Protein AF-A0A2D5Z606-F1 (afdb_monomer)

Sequence (129 aa):
MYKIWFARNYLAHEPNTVLLDNALATMGAGLPSAMAAKIVHPDQDVMAICGDGGFMMNSQGLDFDNPDFVKYAESYGARGHRVASAAELVPLLRQCNATEGVDLVDLQIDYSENDRILTRDLPRVTAGI

pLDDT: mean 89.73, std 8.69, range [48.5, 97.94]

Nearest PDB structures (foldseek):
  5dx6-assembly1_A  TM=8.409E-01  e=1.970E-04  Klebsiella pneumoniae
  6bd3-assembly1_A  TM=8.698E-01  e=4.141E-04  Saccharomyces cerevisiae
  5wkc-assembly1_A  TM=8.703E-01  e=9.310E-04  Saccharomyces cerevisiae S288C
  1ozg-assembly1_B  TM=8.346E-01  e=8.134E-04  Klebsiella pneumoniae
  1t9d-assembly1_B  TM=7.336E-01  e=8.134E-04  Saccharomyces cerevisiae

Structure (mmCIF, N/CA/C/O backbone):
data_AF-A0A2D5Z606-F1
#
_entry.id   AF-A0A2D5Z606-F1
#
loop_
_atom_site.group_PDB
_atom_site.id
_atom_site.type_symbol
_atom_site.label_atom_id
_atom_site.label_alt_id
_atom_site.label_comp_id
_atom_site.label_asym_id
_atom_site.label_entity_id
_atom_site.label_seq_id
_atom_site.pdbx_PDB_ins_code
_atom_site.Cartn_x
_atom_site.Cartn_y
_atom_site.Cartn_z
_atom_site.occupancy
_atom_site.B_iso_or_equiv
_atom_site.auth_seq_id
_atom_site.auth_comp_id
_atom_site.auth_asym_id
_atom_site.auth_atom_id
_atom_site.pdbx_PDB_model_num
ATOM 1 N N . MET A 1 1 ? 8.628 -0.995 -8.799 1.00 73.38 1 MET A N 1
ATOM 2 C CA . MET A 1 1 ? 8.718 0.484 -8.917 1.00 73.38 1 MET A CA 1
ATOM 3 C C . MET A 1 1 ? 7.312 1.092 -8.979 1.00 73.38 1 MET A C 1
ATOM 5 O O . MET A 1 1 ? 6.888 1.527 -10.036 1.00 73.38 1 MET A O 1
ATOM 9 N N . TYR A 1 2 ? 6.559 1.104 -7.873 1.00 87.25 2 TYR A N 1
ATOM 10 C CA . TYR A 1 2 ? 5.146 1.534 -7.879 1.00 87.25 2 TYR A CA 1
ATOM 11 C C . TYR A 1 2 ? 4.965 3.060 -7.720 1.00 87.25 2 TYR A C 1
ATOM 13 O O . TYR A 1 2 ? 4.085 3.649 -8.341 1.00 87.25 2 TYR A O 1
ATOM 21 N N . LYS A 1 3 ? 5.834 3.717 -6.930 1.00 88.94 3 LYS A N 1
ATOM 22 C CA . LYS A 1 3 ? 5.718 5.145 -6.574 1.00 88.94 3 LYS A CA 1
ATOM 23 C C . LYS A 1 3 ? 5.635 6.065 -7.795 1.00 88.94 3 LYS A C 1
ATOM 25 O O . LYS A 1 3 ? 4.833 6.988 -7.801 1.00 88.94 3 LYS A O 1
ATOM 30 N N . ILE A 1 4 ? 6.435 5.797 -8.831 1.00 89.94 4 ILE A N 1
ATOM 31 C CA . ILE A 1 4 ? 6.450 6.592 -10.071 1.00 89.94 4 ILE A CA 1
ATOM 32 C C . ILE A 1 4 ? 5.099 6.508 -10.788 1.00 89.94 4 ILE A C 1
ATOM 34 O O . ILE A 1 4 ? 4.580 7.524 -11.240 1.00 89.94 4 ILE A O 1
ATOM 38 N N . TRP A 1 5 ? 4.512 5.312 -10.869 1.00 89.88 5 TRP A N 1
ATOM 39 C CA . TRP A 1 5 ? 3.203 5.125 -11.490 1.00 89.88 5 TRP A CA 1
ATOM 40 C C . TRP A 1 5 ? 2.114 5.872 -10.730 1.00 89.88 5 TRP A C 1
ATOM 42 O O . TRP A 1 5 ? 1.321 6.572 -11.353 1.00 89.88 5 TRP A O 1
ATOM 52 N N . PHE A 1 6 ? 2.118 5.796 -9.401 1.00 89.31 6 PHE A N 1
ATOM 53 C CA . PHE A 1 6 ? 1.120 6.486 -8.591 1.00 89.31 6 PHE A CA 1
ATOM 54 C C . PHE A 1 6 ? 1.276 8.011 -8.652 1.00 89.31 6 PHE A C 1
ATOM 56 O O . PHE A 1 6 ? 0.320 8.709 -8.968 1.00 89.31 6 PHE A O 1
ATOM 63 N N . ALA A 1 7 ? 2.496 8.526 -8.469 1.00 88.81 7 ALA A N 1
ATOM 64 C CA . A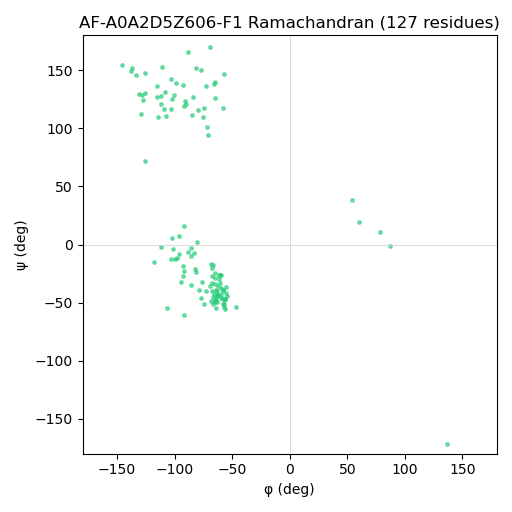LA A 1 7 ? 2.773 9.963 -8.498 1.00 88.81 7 ALA A CA 1
ATOM 65 C C . ALA A 1 7 ? 2.425 10.633 -9.840 1.00 88.81 7 ALA A C 1
ATOM 67 O O . ALA A 1 7 ? 2.166 11.831 -9.873 1.00 88.81 7 ALA A O 1
ATOM 68 N N . ARG A 1 8 ? 2.431 9.880 -10.951 1.00 87.50 8 ARG A N 1
ATOM 69 C CA . ARG A 1 8 ? 2.099 10.404 -12.288 1.00 87.50 8 ARG A CA 1
ATOM 70 C C . ARG A 1 8 ? 0.628 10.252 -12.671 1.00 87.50 8 ARG A C 1
ATOM 72 O O . ARG A 1 8 ? 0.171 11.015 -13.513 1.00 87.50 8 ARG A O 1
ATOM 79 N N . ASN A 1 9 ? -0.081 9.263 -12.122 1.00 90.62 9 ASN A N 1
ATOM 80 C CA . ASN A 1 9 ? -1.420 8.888 -12.598 1.00 90.62 9 ASN A CA 1
ATOM 81 C C . ASN A 1 9 ? -2.531 9.067 -11.557 1.00 90.62 9 ASN A C 1
ATOM 83 O O . ASN A 1 9 ? -3.701 9.053 -11.932 1.00 90.62 9 ASN A O 1
ATOM 87 N N . TYR A 1 10 ? -2.203 9.229 -10.274 1.00 91.00 10 TYR A N 1
ATOM 88 C CA . TYR A 1 10 ? -3.207 9.460 -9.243 1.00 91.00 10 TYR A CA 1
ATOM 89 C C . TYR A 1 10 ? -3.430 10.956 -9.030 1.00 91.00 10 TYR A C 1
ATOM 91 O O . TYR A 1 10 ? -2.514 11.690 -8.661 1.00 91.00 10 TYR A O 1
ATOM 99 N N . LEU A 1 11 ? -4.660 11.404 -9.273 1.00 91.69 11 LEU A N 1
ATOM 100 C CA . LEU A 1 11 ? -5.045 12.803 -9.147 1.00 91.69 11 LEU A CA 1
ATOM 101 C C . LEU A 1 11 ? -5.561 13.078 -7.733 1.00 91.69 11 LEU A C 1
ATOM 103 O O . LEU A 1 11 ? -6.518 12.457 -7.277 1.00 91.69 11 LEU A O 1
ATOM 107 N N . ALA A 1 12 ? -4.935 14.037 -7.053 1.00 91.38 12 ALA A N 1
ATOM 108 C CA . ALA A 1 12 ? -5.471 14.610 -5.826 1.00 91.38 12 ALA A CA 1
ATOM 109 C C . ALA A 1 12 ? -6.464 15.720 -6.187 1.00 91.38 12 ALA A C 1
ATOM 111 O O . ALA A 1 12 ? -6.124 16.635 -6.938 1.00 91.38 12 ALA A O 1
ATOM 112 N N . HIS A 1 13 ? -7.676 15.647 -5.645 1.00 93.69 13 HIS A N 1
ATOM 113 C CA . HIS A 1 13 ? -8.709 16.666 -5.861 1.00 93.69 13 HIS A CA 1
ATOM 114 C C . HIS A 1 13 ? -8.826 17.657 -4.699 1.00 93.69 13 HIS A C 1
ATOM 116 O O . HIS A 1 13 ? -9.432 18.707 -4.864 1.00 93.69 13 HIS A O 1
ATOM 122 N N . GLU A 1 14 ? -8.201 17.350 -3.560 1.00 94.88 14 GLU A N 1
ATOM 123 C CA . GLU A 1 14 ? -8.223 18.169 -2.349 1.00 94.88 14 GLU A CA 1
ATOM 124 C C . GLU A 1 14 ? -6.823 18.226 -1.709 1.00 94.88 14 GLU A C 1
ATOM 126 O O . GLU A 1 14 ? -6.061 17.251 -1.808 1.00 94.88 14 GLU A O 1
ATOM 131 N N . PRO A 1 15 ? -6.454 19.328 -1.031 1.00 93.88 15 PRO A N 1
ATOM 132 C CA . PRO A 1 15 ? -5.185 19.426 -0.314 1.00 93.88 15 PRO A CA 1
ATOM 133 C C . PRO A 1 15 ? -5.015 18.313 0.729 1.00 93.88 15 PRO A C 1
ATOM 135 O O . PRO A 1 15 ? -5.975 17.899 1.369 1.00 93.88 15 PRO A O 1
ATOM 138 N N . ASN A 1 16 ? -3.775 17.865 0.943 1.00 91.94 16 ASN A N 1
ATO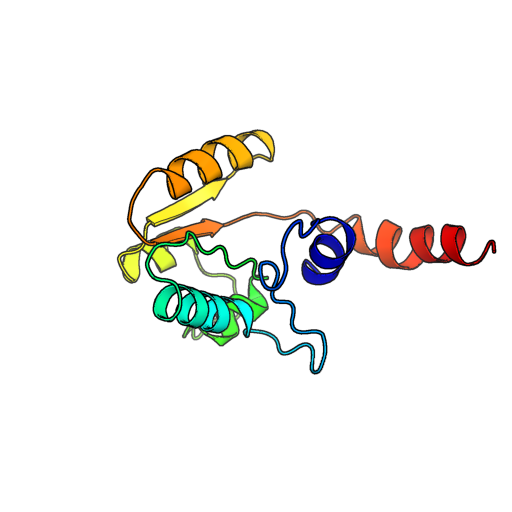M 139 C CA . ASN A 1 16 ? -3.407 16.883 1.978 1.00 91.94 16 ASN A CA 1
ATOM 140 C C . ASN A 1 16 ? -4.094 15.503 1.874 1.00 91.94 16 ASN A C 1
ATOM 142 O O . ASN A 1 16 ? -4.080 14.748 2.840 1.00 91.94 16 ASN A O 1
ATOM 146 N N . THR A 1 17 ? -4.642 15.139 0.709 1.00 93.06 17 THR A N 1
ATOM 147 C CA . THR A 1 17 ? -5.271 13.819 0.476 1.00 93.06 17 THR A CA 1
ATOM 148 C C . THR A 1 17 ? -4.350 12.790 -0.186 1.00 93.06 17 THR A C 1
ATOM 150 O O . THR A 1 17 ? -4.684 11.611 -0.263 1.00 93.06 17 THR A O 1
ATOM 153 N N . VAL A 1 18 ? -3.165 13.214 -0.639 1.00 94.31 18 VAL A N 1
ATOM 154 C CA . VAL A 1 18 ? -2.115 12.338 -1.176 1.00 94.31 18 VAL A CA 1
ATOM 155 C C . VAL A 1 18 ? -0.803 12.666 -0.481 1.00 94.31 18 VAL A C 1
ATOM 157 O O . VAL A 1 18 ? -0.241 13.744 -0.669 1.00 94.31 18 VAL A O 1
ATOM 160 N N . LEU A 1 19 ? -0.314 11.721 0.319 1.00 92.31 19 LEU A N 1
ATOM 161 C CA . LEU A 1 19 ? 0.958 11.833 1.025 1.00 92.31 19 LEU A CA 1
ATOM 162 C C . LEU A 1 19 ? 2.007 10.994 0.295 1.00 92.31 19 LEU A C 1
ATOM 164 O O . LEU A 1 19 ? 1.887 9.775 0.191 1.00 92.31 19 LEU A O 1
ATOM 168 N N . LEU A 1 20 ? 3.038 11.656 -0.227 1.00 90.31 20 LEU A N 1
ATOM 169 C CA . LEU A 1 20 ? 4.132 11.019 -0.953 1.00 90.31 20 LEU A CA 1
ATOM 170 C C . LEU A 1 20 ? 5.464 11.448 -0.351 1.00 90.31 20 LEU A C 1
ATOM 172 O O . LEU A 1 20 ? 5.779 12.637 -0.315 1.00 90.31 20 LEU A O 1
ATOM 176 N N . ASP A 1 21 ? 6.284 10.477 0.052 1.00 85.31 21 ASP A N 1
ATOM 177 C CA . ASP A 1 21 ? 7.676 10.761 0.381 1.00 85.31 21 ASP A CA 1
ATOM 178 C C . ASP A 1 21 ? 8.468 11.059 -0.897 1.00 85.31 21 ASP A C 1
ATOM 180 O O . ASP A 1 21 ? 8.877 10.168 -1.665 1.00 85.31 21 ASP A O 1
ATOM 184 N N . ASN A 1 22 ? 8.678 12.355 -1.097 1.00 85.50 22 ASN A N 1
ATOM 185 C CA . ASN A 1 22 ? 9.447 12.901 -2.199 1.00 85.50 22 ASN A CA 1
ATOM 186 C C . ASN A 1 22 ? 10.763 13.560 -1.759 1.00 85.50 22 ASN A C 1
ATOM 188 O O . ASN A 1 22 ? 11.501 14.039 -2.612 1.00 85.50 22 ASN A O 1
ATOM 192 N N . ALA A 1 23 ? 11.051 13.608 -0.454 1.00 84.12 23 ALA A N 1
ATOM 193 C CA . ALA A 1 23 ? 12.238 14.283 0.067 1.00 84.12 23 ALA A CA 1
ATOM 194 C C . ALA A 1 23 ? 13.420 13.317 0.181 1.00 84.12 23 ALA A C 1
ATOM 196 O O . ALA A 1 23 ? 14.442 13.509 -0.472 1.00 84.12 23 ALA A O 1
ATOM 197 N N . LEU A 1 24 ? 13.269 12.260 0.983 1.00 85.00 24 LEU A N 1
ATOM 198 C CA . LEU A 1 24 ? 14.303 11.239 1.175 1.00 85.00 24 LEU A CA 1
ATOM 199 C C . LEU A 1 24 ? 13.991 9.954 0.409 1.00 85.00 24 LEU A C 1
ATOM 201 O O . LEU A 1 24 ? 14.871 9.110 0.255 1.00 85.00 24 LEU A O 1
ATOM 205 N N . ALA A 1 25 ? 12.757 9.817 -0.091 1.00 85.06 25 ALA A N 1
ATOM 206 C CA . ALA A 1 25 ? 12.273 8.606 -0.739 1.00 85.06 25 ALA A CA 1
ATOM 207 C C . ALA A 1 25 ? 12.450 7.360 0.153 1.00 85.06 25 ALA A C 1
ATOM 209 O O . ALA A 1 25 ? 12.775 6.277 -0.337 1.00 85.06 25 ALA A O 1
ATOM 210 N N . THR A 1 26 ? 12.219 7.521 1.456 1.00 87.31 26 THR A N 1
ATOM 211 C CA . THR A 1 26 ? 12.310 6.502 2.493 1.00 87.31 26 THR A CA 1
ATOM 212 C C . THR A 1 26 ? 11.379 5.335 2.187 1.00 87.31 26 THR A C 1
ATOM 214 O O . THR A 1 26 ? 10.150 5.446 2.140 1.00 87.31 26 THR A O 1
ATOM 217 N N . MET A 1 27 ? 11.983 4.167 1.995 1.00 90.31 27 MET A N 1
ATOM 218 C CA . MET A 1 27 ? 11.243 2.918 1.914 1.00 90.31 27 MET A CA 1
ATOM 219 C C . MET A 1 27 ? 10.592 2.609 3.268 1.00 90.31 27 MET A C 1
ATOM 221 O O . MET A 1 27 ? 11.193 2.808 4.319 1.00 90.31 27 MET A O 1
ATOM 225 N N . GLY A 1 28 ? 9.345 2.141 3.232 1.00 89.50 28 GLY A N 1
ATOM 226 C CA . GLY A 1 28 ? 8.582 1.793 4.431 1.00 89.50 28 GLY A CA 1
ATOM 227 C C . GLY A 1 28 ? 7.805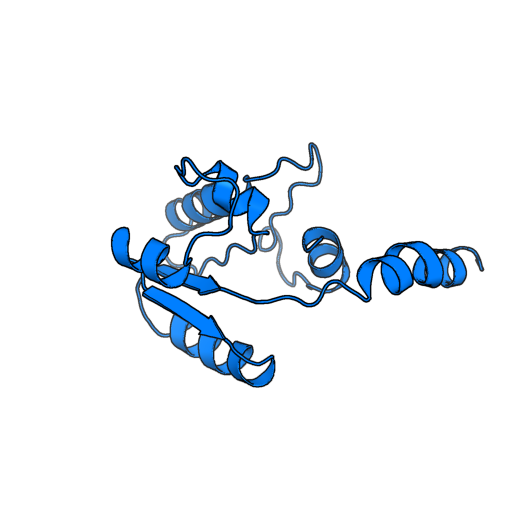 2.932 5.087 1.00 89.50 28 GLY A C 1
ATOM 228 O O . GLY A 1 28 ? 7.055 2.666 6.013 1.00 89.50 28 GLY A O 1
ATOM 229 N N . ALA A 1 29 ? 7.854 4.168 4.588 1.00 91.94 29 ALA A N 1
ATOM 230 C CA . ALA A 1 29 ? 7.061 5.252 5.181 1.00 91.94 29 ALA A CA 1
ATOM 231 C C . ALA A 1 29 ? 5.530 5.051 5.057 1.00 91.94 29 ALA A C 1
ATOM 233 O O . ALA A 1 29 ? 4.778 5.502 5.915 1.00 91.94 29 ALA A O 1
ATOM 234 N N . GLY A 1 30 ? 5.060 4.349 4.017 1.00 92.12 30 GLY A N 1
ATOM 235 C CA . GLY A 1 30 ? 3.637 4.289 3.651 1.00 92.12 30 GLY A CA 1
ATOM 236 C C . GLY A 1 30 ? 2.701 3.766 4.747 1.00 92.12 30 GLY A C 1
ATOM 237 O O . GLY A 1 30 ? 1.717 4.430 5.072 1.00 92.12 30 GLY A O 1
ATOM 238 N N . LEU A 1 31 ? 3.003 2.604 5.337 1.00 93.25 31 LEU A N 1
ATOM 239 C CA . LEU A 1 31 ? 2.145 1.995 6.361 1.00 93.25 31 LEU A CA 1
ATOM 240 C C . LEU A 1 31 ? 2.091 2.836 7.658 1.00 93.25 31 LEU A C 1
ATOM 242 O O . LEU A 1 31 ? 0.985 3.192 8.069 1.00 93.25 31 LEU A O 1
ATOM 246 N N . PRO A 1 32 ? 3.223 3.243 8.274 1.00 94.12 32 PRO A N 1
ATOM 247 C CA . PRO A 1 32 ? 3.202 4.130 9.438 1.00 94.12 32 PRO A CA 1
ATOM 248 C C . PRO A 1 32 ? 2.509 5.473 9.174 1.00 94.12 32 PRO A C 1
ATOM 250 O O . PRO A 1 32 ? 1.769 5.957 10.031 1.00 94.12 32 PRO A O 1
ATOM 253 N N . SER A 1 33 ? 2.696 6.070 7.989 1.00 94.94 33 SER A N 1
ATOM 254 C CA . SER A 1 33 ? 2.008 7.313 7.621 1.00 94.94 33 SER A CA 1
ATOM 255 C C . SER A 1 33 ? 0.490 7.140 7.551 1.00 94.94 33 SER A C 1
ATOM 257 O O . SER A 1 33 ? -0.234 8.008 8.031 1.00 94.94 33 SER A O 1
ATOM 259 N N . ALA A 1 34 ? -0.005 6.022 7.014 1.00 96.12 34 ALA A N 1
ATOM 260 C CA . ALA A 1 34 ? -1.437 5.735 6.979 1.00 96.12 34 ALA A CA 1
ATOM 261 C C . ALA A 1 34 ? -2.023 5.496 8.378 1.00 96.12 34 ALA A C 1
ATOM 263 O O . ALA A 1 34 ? -3.095 6.012 8.692 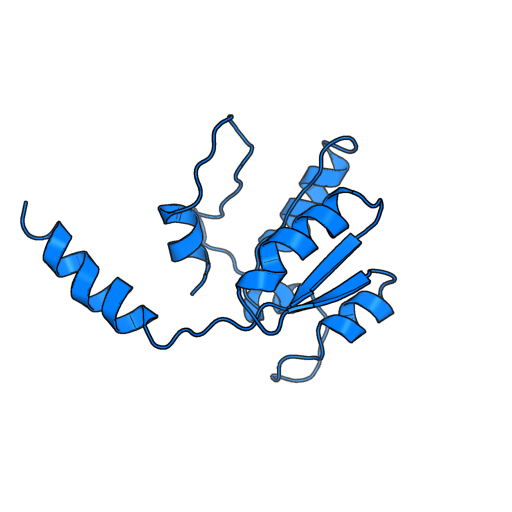1.00 96.12 34 ALA A O 1
ATOM 264 N N . MET A 1 35 ? -1.299 4.786 9.249 1.00 95.75 35 MET A N 1
ATOM 265 C CA . MET A 1 35 ? -1.701 4.626 10.651 1.00 95.75 35 MET A CA 1
ATOM 266 C C . MET A 1 35 ? -1.808 5.985 11.352 1.00 95.75 35 MET A C 1
ATOM 268 O O . MET A 1 35 ? -2.812 6.265 12.003 1.00 95.75 35 MET A O 1
ATOM 272 N N . ALA A 1 36 ? -0.815 6.859 11.171 1.00 96.81 36 ALA A N 1
ATOM 273 C CA . ALA A 1 36 ? -0.843 8.211 11.721 1.00 96.81 36 ALA A CA 1
ATOM 274 C C . ALA A 1 36 ? -2.011 9.039 11.160 1.00 96.81 36 ALA A C 1
ATOM 276 O O . ALA A 1 36 ? -2.717 9.692 11.926 1.00 96.81 36 ALA A O 1
ATOM 277 N N . ALA A 1 37 ? -2.261 8.972 9.849 1.00 97.38 37 ALA A N 1
ATOM 278 C CA . ALA A 1 37 ? -3.388 9.658 9.221 1.00 97.38 37 ALA A CA 1
ATOM 279 C C . ALA A 1 37 ? -4.732 9.189 9.797 1.00 97.38 37 ALA A C 1
ATOM 281 O O . ALA A 1 37 ? -5.563 10.029 10.129 1.00 97.38 37 ALA A O 1
ATOM 282 N N . LYS A 1 38 ? -4.924 7.879 10.009 1.00 97.06 38 LYS A N 1
ATOM 283 C CA . LYS A 1 38 ? -6.148 7.336 10.621 1.00 97.06 38 LYS A CA 1
ATOM 284 C C . LYS A 1 38 ? -6.295 7.721 12.097 1.00 97.06 38 LYS A C 1
ATOM 286 O O . LYS A 1 38 ? -7.409 7.946 12.548 1.00 97.06 38 LYS A O 1
ATOM 291 N N . ILE A 1 39 ? -5.193 7.845 12.843 1.00 97.62 39 ILE A N 1
ATOM 292 C CA . ILE A 1 39 ? -5.212 8.342 14.231 1.00 97.62 39 ILE A CA 1
ATOM 293 C C . ILE A 1 39 ? -5.638 9.818 14.284 1.00 97.62 39 ILE A C 1
ATOM 295 O O . ILE A 1 39 ? -6.416 10.199 15.155 1.00 97.62 39 ILE A O 1
ATOM 299 N N . VAL A 1 40 ? -5.135 10.650 13.367 1.00 97.31 40 VAL A N 1
ATOM 300 C CA . VAL A 1 40 ? -5.456 12.089 13.312 1.00 97.31 40 VAL A CA 1
ATOM 301 C C . VAL A 1 40 ? -6.849 12.343 12.719 1.00 97.31 40 VAL A C 1
ATOM 303 O O . VAL A 1 40 ? -7.527 13.287 13.122 1.00 97.31 40 VAL A O 1
ATOM 306 N N . HIS A 1 41 ? -7.293 11.491 11.794 1.00 96.31 41 HIS A N 1
ATOM 307 C CA . HIS A 1 41 ? -8.574 11.584 11.093 1.00 96.31 41 HIS A CA 1
ATOM 308 C C . HIS A 1 41 ? -9.374 10.275 11.238 1.00 96.31 41 HIS A C 1
ATOM 310 O O . HIS A 1 41 ? -9.519 9.528 10.267 1.00 96.31 41 HIS A O 1
ATOM 316 N N . PRO A 1 42 ? -9.913 9.977 12.437 1.00 95.69 42 PRO A N 1
ATOM 317 C CA . PRO A 1 42 ? -10.566 8.696 12.723 1.00 95.69 42 PRO A CA 1
ATOM 318 C C . PRO A 1 42 ? -11.793 8.428 11.844 1.00 95.69 42 PRO A C 1
ATOM 320 O O . PRO A 1 42 ? -12.055 7.275 11.503 1.00 95.69 42 PRO A O 1
ATOM 323 N N . ASP A 1 43 ? -12.488 9.480 11.409 1.00 94.81 43 ASP A N 1
ATOM 324 C CA . ASP A 1 43 ? -13.713 9.383 10.606 1.00 94.81 43 ASP A CA 1
ATOM 325 C C . ASP A 1 43 ? -13.460 9.253 9.094 1.00 94.81 43 ASP A C 1
ATOM 327 O O . ASP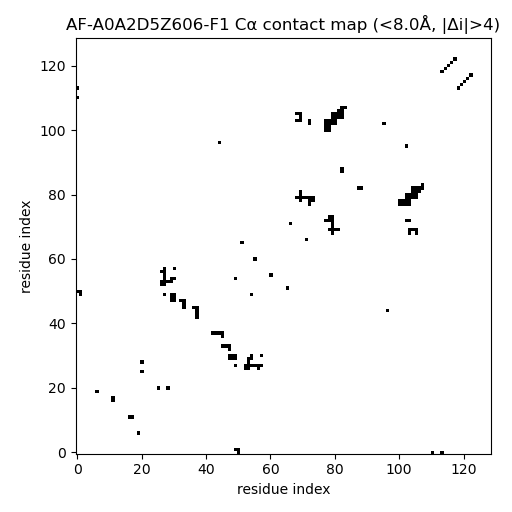 A 1 43 ? -14.406 9.138 8.320 1.00 94.81 43 ASP A O 1
ATOM 331 N N . GLN A 1 44 ? -12.199 9.292 8.649 1.00 94.19 44 GLN A N 1
ATOM 332 C CA . GLN A 1 44 ? -11.845 9.190 7.232 1.00 94.19 44 GLN A CA 1
ATOM 333 C C . GLN A 1 44 ? -11.303 7.804 6.889 1.00 94.19 44 GLN A C 1
ATOM 335 O O . GLN A 1 44 ? -10.556 7.198 7.665 1.00 94.19 44 GLN A O 1
ATOM 340 N N . ASP A 1 45 ? -11.648 7.308 5.706 1.00 94.81 45 ASP A N 1
ATOM 341 C CA . ASP A 1 45 ? -11.011 6.124 5.137 1.00 94.81 45 ASP A CA 1
ATOM 342 C C . ASP A 1 45 ? -9.593 6.473 4.681 1.00 94.81 45 ASP A C 1
ATOM 344 O O . ASP A 1 45 ? -9.350 7.522 4.082 1.00 94.81 45 ASP A O 1
ATOM 348 N N . VAL A 1 46 ? -8.637 5.593 4.978 1.00 96.75 46 VAL A N 1
ATOM 349 C CA . VAL A 1 46 ? -7.219 5.812 4.680 1.00 96.75 46 VAL A CA 1
ATOM 350 C C . VAL A 1 46 ? -6.671 4.607 3.932 1.00 96.75 46 VAL A C 1
ATOM 352 O O . VAL A 1 46 ? -6.794 3.473 4.388 1.00 96.75 46 VAL A O 1
ATOM 355 N N . MET A 1 47 ? -6.017 4.863 2.799 1.00 95.75 47 MET A N 1
ATOM 356 C CA . MET A 1 47 ? -5.379 3.842 1.973 1.00 95.75 47 MET A CA 1
ATOM 357 C C . MET A 1 47 ? -3.865 4.048 1.937 1.00 95.75 47 MET A C 1
ATOM 359 O O . MET A 1 47 ? -3.382 5.121 1.578 1.00 95.75 47 MET A O 1
ATOM 363 N N . ALA A 1 48 ? -3.114 2.993 2.257 1.00 95.44 48 ALA A N 1
ATOM 364 C CA . ALA A 1 48 ? -1.672 2.936 2.048 1.00 95.44 48 ALA A CA 1
ATOM 365 C C . ALA A 1 48 ? -1.366 2.128 0.786 1.00 95.44 48 ALA A C 1
ATOM 367 O O . ALA A 1 48 ? -1.796 0.984 0.663 1.00 95.44 48 ALA A O 1
ATOM 368 N N . ILE A 1 49 ? -0.564 2.683 -0.121 1.00 94.31 49 ILE A N 1
ATOM 369 C CA . ILE A 1 49 ? -0.040 1.941 -1.272 1.00 94.31 49 ILE A CA 1
ATOM 370 C C . ILE A 1 49 ? 1.446 1.736 -1.037 1.00 94.31 49 ILE A C 1
ATOM 372 O O . ILE A 1 49 ? 2.207 2.698 -0.949 1.00 94.31 49 ILE A O 1
ATOM 376 N N . CYS A 1 50 ? 1.847 0.475 -0.913 1.00 92.94 50 CYS A N 1
ATOM 377 C CA . CYS A 1 50 ? 3.215 0.085 -0.609 1.00 92.94 50 CYS A CA 1
ATOM 378 C C . CYS A 1 50 ? 3.727 -0.899 -1.662 1.00 92.94 50 CYS A C 1
ATOM 380 O O . CYS A 1 50 ? 2.976 -1.718 -2.182 1.00 92.94 50 CYS A O 1
ATOM 382 N N . GLY A 1 51 ? 5.026 -0.840 -1.948 1.00 91.69 51 GLY A N 1
ATOM 383 C CA . GLY A 1 51 ? 5.721 -1.977 -2.544 1.00 91.69 51 GLY A CA 1
ATOM 384 C C . GLY A 1 51 ? 5.995 -3.014 -1.460 1.00 91.69 51 GLY A C 1
ATOM 385 O O . GLY A 1 51 ? 6.200 -2.635 -0.306 1.00 91.69 51 GLY A O 1
ATOM 386 N N . ASP A 1 52 ? 6.046 -4.282 -1.841 1.00 91.06 52 ASP A N 1
ATOM 387 C CA . ASP A 1 52 ? 6.381 -5.427 -0.989 1.00 91.06 52 ASP A CA 1
ATOM 388 C C . ASP A 1 52 ? 7.627 -5.189 -0.122 1.00 91.06 52 ASP A C 1
ATOM 390 O O . ASP A 1 52 ? 7.537 -5.229 1.103 1.00 91.06 52 ASP A O 1
ATOM 394 N N . GLY A 1 53 ? 8.759 -4.808 -0.720 1.00 88.94 53 GLY A N 1
ATOM 395 C CA . GLY A 1 53 ? 9.992 -4.555 0.032 1.00 88.94 53 GLY A CA 1
ATOM 396 C C . GLY A 1 53 ? 9.867 -3.403 1.037 1.00 88.94 53 GLY A C 1
ATOM 397 O O . GLY A 1 53 ? 10.410 -3.471 2.133 1.00 88.94 53 GLY A O 1
ATOM 398 N N . GLY A 1 54 ? 9.111 -2.351 0.703 1.00 89.06 54 GLY A N 1
ATOM 399 C CA . GLY A 1 54 ? 8.861 -1.237 1.623 1.00 89.06 54 GLY A CA 1
ATOM 400 C C . GLY A 1 54 ? 7.902 -1.616 2.752 1.00 89.06 54 GLY A C 1
ATOM 401 O O . GLY A 1 54 ? 8.122 -1.243 3.898 1.00 89.06 54 GLY A O 1
ATOM 402 N N . PHE A 1 55 ? 6.859 -2.384 2.446 1.00 90.50 55 PHE A N 1
ATOM 403 C CA . PHE A 1 55 ? 5.956 -2.933 3.452 1.00 90.50 55 PHE A CA 1
ATOM 404 C C . PHE A 1 55 ? 6.727 -3.814 4.444 1.00 90.50 55 PHE A C 1
ATOM 406 O O . PHE A 1 55 ? 6.620 -3.621 5.656 1.00 90.50 55 PHE A O 1
ATOM 413 N N . MET A 1 56 ? 7.595 -4.687 3.927 1.00 88.94 56 MET A N 1
ATOM 414 C CA . MET A 1 56 ? 8.407 -5.597 4.728 1.00 88.94 56 MET A CA 1
ATOM 415 C C . MET A 1 56 ? 9.455 -4.902 5.606 1.00 88.94 56 MET A C 1
ATOM 417 O O . MET A 1 56 ? 9.870 -5.480 6.596 1.00 88.94 56 MET A O 1
ATOM 421 N N . MET A 1 57 ? 9.826 -3.641 5.361 1.00 87.00 57 MET A N 1
ATOM 422 C CA . MET A 1 57 ? 10.683 -2.897 6.305 1.00 87.00 57 MET A CA 1
ATOM 423 C C . MET A 1 57 ? 9.994 -2.579 7.639 1.00 87.00 57 MET A C 1
ATOM 425 O O . MET A 1 57 ? 10.674 -2.315 8.627 1.00 87.00 57 MET A O 1
ATOM 429 N N . ASN A 1 58 ? 8.660 -2.613 7.677 1.00 80.56 58 ASN A N 1
ATOM 430 C CA . ASN A 1 58 ? 7.877 -2.470 8.908 1.00 80.56 58 ASN A CA 1
ATOM 431 C C . ASN A 1 58 ? 7.358 -3.814 9.434 1.00 80.56 58 ASN A C 1
ATOM 433 O O . ASN A 1 58 ? 6.725 -3.853 10.488 1.00 80.56 58 ASN A O 1
ATOM 437 N N . SER A 1 59 ? 7.601 -4.902 8.701 1.00 76.69 59 SER A N 1
ATOM 438 C CA . SER A 1 59 ? 7.157 -6.247 9.045 1.00 76.69 59 SER A CA 1
ATOM 439 C C . SER A 1 59 ? 8.351 -7.092 9.470 1.00 76.69 59 SER A C 1
ATOM 441 O O . SER A 1 59 ? 9.380 -7.121 8.804 1.00 76.69 59 SER A O 1
ATOM 443 N N . GLN A 1 60 ? 8.238 -7.789 10.596 1.00 68.69 60 GLN A N 1
ATOM 444 C CA . GLN A 1 60 ? 9.333 -8.618 11.089 1.00 68.69 60 GLN A CA 1
ATOM 445 C C . GLN A 1 60 ? 9.281 -9.994 10.416 1.00 68.69 60 GLN A C 1
ATOM 447 O O . GLN A 1 60 ? 8.373 -10.780 10.671 1.00 68.69 60 GLN A O 1
ATOM 452 N N . GLY A 1 61 ? 10.264 -10.278 9.563 1.00 66.25 61 GLY A N 1
ATOM 453 C CA . GLY A 1 61 ? 10.489 -11.581 8.936 1.00 66.25 61 GLY A CA 1
ATOM 454 C C . GLY A 1 61 ? 11.978 -11.930 8.940 1.00 66.25 61 GLY A C 1
ATOM 455 O O . GLY A 1 61 ? 12.822 -11.036 8.975 1.00 66.25 61 GLY A O 1
ATOM 456 N N . LEU A 1 62 ? 12.299 -13.227 8.955 1.00 58.94 62 LEU A N 1
ATOM 457 C CA . LEU A 1 62 ? 13.683 -13.732 8.948 1.00 58.94 62 LEU A CA 1
ATOM 458 C C . LEU A 1 62 ? 14.164 -14.146 7.548 1.00 58.94 62 LEU A C 1
ATOM 460 O O . LEU A 1 62 ? 15.362 -14.352 7.360 1.00 58.94 62 LEU A O 1
ATOM 464 N N . ASP A 1 63 ? 13.243 -14.227 6.586 1.00 69.31 63 ASP A N 1
ATOM 465 C CA . ASP A 1 63 ? 13.492 -14.706 5.229 1.00 69.31 63 ASP A CA 1
ATOM 466 C C . ASP A 1 63 ? 13.396 -13.566 4.206 1.00 69.31 63 ASP A C 1
ATOM 468 O O . ASP A 1 63 ? 12.704 -12.568 4.416 1.00 69.31 63 ASP A O 1
ATOM 472 N N . PHE A 1 64 ? 14.112 -13.722 3.089 1.00 70.69 64 PHE A N 1
ATOM 473 C CA . PHE A 1 64 ? 14.158 -12.737 2.001 1.00 70.69 64 PHE A CA 1
ATOM 474 C C . PHE A 1 64 ? 13.026 -12.894 0.979 1.00 70.69 64 PHE A C 1
ATOM 476 O O . PHE A 1 64 ? 12.861 -12.027 0.121 1.00 70.69 64 PHE A O 1
ATOM 483 N N . ASP A 1 65 ? 12.270 -13.988 1.054 1.00 81.38 65 ASP A N 1
ATOM 484 C CA . ASP A 1 65 ? 11.136 -14.235 0.173 1.00 81.38 65 ASP A CA 1
ATOM 485 C C . ASP A 1 65 ? 9.888 -13.492 0.657 1.00 81.38 65 ASP A C 1
ATOM 487 O O . ASP A 1 65 ? 9.691 -13.257 1.853 1.00 81.38 65 ASP A O 1
ATOM 491 N N . ASN A 1 66 ? 9.008 -13.147 -0.285 1.00 85.44 66 ASN A N 1
ATOM 492 C CA . ASN A 1 66 ? 7.724 -12.552 0.060 1.00 85.44 66 ASN A CA 1
ATOM 493 C C . ASN A 1 66 ? 6.879 -13.569 0.848 1.00 85.44 66 ASN A C 1
ATOM 495 O O . ASN A 1 66 ? 6.652 -14.681 0.357 1.00 85.44 66 ASN A O 1
ATOM 499 N N . PRO A 1 67 ? 6.382 -13.209 2.047 1.00 88.94 67 PRO A N 1
ATOM 500 C CA . PRO A 1 67 ? 5.489 -14.079 2.790 1.00 88.94 67 PRO A CA 1
ATOM 501 C C . PRO A 1 67 ? 4.136 -14.174 2.082 1.00 88.94 67 PRO A C 1
ATOM 503 O O . PRO A 1 67 ? 3.803 -13.396 1.185 1.00 88.94 67 PRO A O 1
ATOM 506 N N . ASP A 1 68 ? 3.295 -15.092 2.548 1.00 92.06 68 ASP A N 1
ATOM 507 C CA . ASP A 1 68 ? 1.884 -15.044 2.188 1.00 92.06 68 ASP A CA 1
ATOM 508 C C . ASP A 1 68 ? 1.219 -13.848 2.889 1.00 92.06 68 ASP A C 1
ATOM 510 O O . ASP A 1 68 ? 0.805 -13.938 4.046 1.00 92.06 68 ASP A O 1
ATOM 514 N N . PHE A 1 69 ? 1.144 -12.711 2.193 1.00 92.75 69 PHE A N 1
ATOM 515 C CA . PHE A 1 69 ? 0.629 -11.455 2.743 1.00 92.75 69 PHE A CA 1
ATOM 516 C C . PHE A 1 69 ? -0.823 -11.545 3.239 1.00 92.75 69 PHE A C 1
ATOM 518 O O . PHE A 1 69 ? -1.199 -10.820 4.161 1.00 92.75 69 PHE A O 1
ATOM 525 N N . VAL A 1 70 ? -1.623 -12.461 2.682 1.00 95.50 70 VAL A N 1
ATOM 526 C CA . VAL A 1 70 ? -2.990 -12.728 3.151 1.00 95.50 70 VAL A CA 1
ATOM 527 C C . VAL A 1 70 ? -2.951 -13.283 4.573 1.00 95.50 70 VAL A C 1
ATOM 529 O O . VAL A 1 70 ? -3.520 -12.691 5.487 1.00 95.50 70 VAL A O 1
ATOM 532 N N . LYS A 1 71 ? -2.192 -14.364 4.782 1.00 94.25 71 LYS A N 1
ATOM 533 C CA . LYS A 1 71 ? -2.022 -14.981 6.107 1.00 94.25 71 LYS A CA 1
ATOM 534 C C . LYS A 1 71 ? -1.317 -14.058 7.086 1.00 94.25 71 LYS A C 1
ATOM 536 O O . LYS A 1 71 ? -1.608 -14.084 8.279 1.00 94.25 71 LYS A O 1
ATOM 541 N N . TYR A 1 72 ? -0.387 -13.246 6.586 1.00 92.56 72 TYR A N 1
ATOM 542 C CA . TYR A 1 72 ? 0.246 -12.206 7.380 1.00 92.56 72 TYR A CA 1
ATOM 543 C C . TYR A 1 72 ? -0.820 -11.275 7.965 1.00 92.56 72 TYR A C 1
ATOM 545 O O . TYR A 1 72 ? -0.910 -11.176 9.182 1.00 92.56 72 TYR A O 1
ATOM 553 N N . ALA A 1 73 ? -1.690 -10.681 7.144 1.00 94.62 73 ALA A N 1
ATOM 554 C CA . ALA A 1 73 ? -2.771 -9.826 7.638 1.00 94.62 73 ALA A CA 1
ATOM 555 C C . ALA A 1 73 ? -3.681 -10.540 8.647 1.00 94.62 73 ALA A C 1
ATOM 557 O O . ALA A 1 73 ? -3.927 -10.007 9.730 1.00 94.62 73 ALA A O 1
ATOM 558 N N . GLU A 1 74 ? -4.102 -11.767 8.336 1.00 95.94 74 GLU A N 1
ATOM 559 C CA . GLU A 1 74 ? -4.947 -12.578 9.221 1.00 95.94 74 GLU A CA 1
ATOM 560 C C . GLU A 1 74 ? -4.300 -12.816 10.594 1.00 95.94 74 GLU A C 1
ATOM 562 O O . GLU A 1 74 ? -4.977 -12.731 11.619 1.00 95.94 74 GLU A O 1
ATOM 567 N N . SER A 1 75 ? -2.981 -13.037 10.647 1.00 94.62 75 SER A N 1
ATOM 568 C CA . SER A 1 75 ? -2.248 -13.242 11.907 1.00 94.62 75 SER A CA 1
ATOM 569 C C . SER A 1 75 ? -2.232 -12.016 12.828 1.00 94.62 75 SER A C 1
ATOM 571 O O . SER A 1 75 ? -2.121 -12.168 14.044 1.00 94.62 75 SER A O 1
ATOM 573 N N . TYR A 1 76 ? -2.400 -10.814 12.267 1.00 93.06 76 TYR A N 1
ATOM 574 C CA . TYR A 1 76 ? -2.521 -9.554 13.007 1.00 93.06 76 TYR A CA 1
ATOM 575 C C . TYR A 1 76 ? -3.987 -9.135 13.226 1.00 93.06 76 TYR A C 1
ATOM 577 O O . TYR A 1 76 ? -4.246 -8.038 13.720 1.00 93.06 76 TYR A O 1
ATOM 585 N N . GLY A 1 77 ? -4.954 -9.993 12.876 1.00 95.56 77 GLY A N 1
ATOM 586 C CA . GLY A 1 77 ? -6.388 -9.721 13.011 1.00 95.56 77 GLY A CA 1
ATOM 587 C C . GLY A 1 77 ? -6.972 -8.818 11.919 1.00 95.56 77 GLY A C 1
ATOM 588 O O . GLY A 1 77 ? -8.108 -8.364 12.049 1.00 95.56 77 GLY A O 1
ATOM 589 N N . ALA A 1 78 ? -6.215 -8.553 10.852 1.00 96.50 78 ALA A N 1
ATOM 590 C CA . ALA A 1 78 ? -6.693 -7.861 9.660 1.00 96.50 78 ALA A CA 1
ATOM 591 C C . ALA A 1 78 ? -7.279 -8.855 8.643 1.00 96.50 78 ALA A C 1
ATOM 593 O O . ALA A 1 78 ? -7.072 -10.065 8.724 1.00 96.50 78 ALA A O 1
ATOM 594 N N . ARG A 1 79 ? -8.008 -8.341 7.653 1.00 97.94 79 ARG A N 1
ATOM 595 C CA . ARG A 1 79 ? -8.533 -9.132 6.535 1.00 97.94 79 ARG A CA 1
ATOM 596 C C . ARG A 1 79 ? -7.513 -9.138 5.401 1.00 97.94 79 ARG A C 1
ATOM 598 O O . ARG A 1 79 ? -7.140 -8.080 4.900 1.00 97.94 79 ARG A O 1
ATOM 605 N N . GLY A 1 80 ? -7.047 -10.317 5.010 1.00 96.94 80 GLY A N 1
ATOM 606 C CA . GLY A 1 80 ? -6.155 -10.482 3.867 1.00 96.94 80 GLY A CA 1
ATOM 607 C C . GLY A 1 80 ? -6.934 -10.781 2.588 1.00 96.94 80 GLY A C 1
ATOM 608 O O . GLY A 1 80 ? -7.839 -11.610 2.589 1.00 96.94 80 GLY A O 1
ATOM 609 N N . HIS A 1 81 ? -6.551 -10.151 1.482 1.00 97.31 81 HIS A N 1
ATOM 610 C CA . HIS A 1 81 ? -7.144 -10.373 0.165 1.00 97.31 81 HIS A CA 1
ATOM 611 C C . HIS A 1 81 ? -6.051 -10.534 -0.881 1.00 97.31 81 HIS A C 1
ATOM 613 O O . HIS A 1 81 ? -5.025 -9.863 -0.814 1.00 97.31 81 HIS A O 1
ATOM 619 N N . ARG A 1 82 ? -6.288 -11.376 -1.884 1.00 95.44 82 ARG A N 1
ATOM 620 C CA . ARG A 1 82 ? -5.442 -11.484 -3.076 1.00 95.44 82 ARG A CA 1
ATOM 621 C C . ARG A 1 82 ? -6.336 -11.423 -4.301 1.00 95.44 82 ARG A C 1
ATOM 623 O O . ARG A 1 82 ? -7.310 -12.167 -4.375 1.00 95.44 82 ARG A O 1
ATOM 630 N N . VAL A 1 83 ? -6.002 -10.554 -5.247 1.00 92.56 83 VAL A N 1
ATOM 631 C CA . VAL A 1 83 ? -6.713 -10.471 -6.531 1.00 92.56 83 VAL A CA 1
ATOM 632 C C . VAL A 1 83 ? -5.938 -11.223 -7.602 1.00 92.56 83 VAL A C 1
ATOM 634 O O . VAL A 1 83 ? -4.710 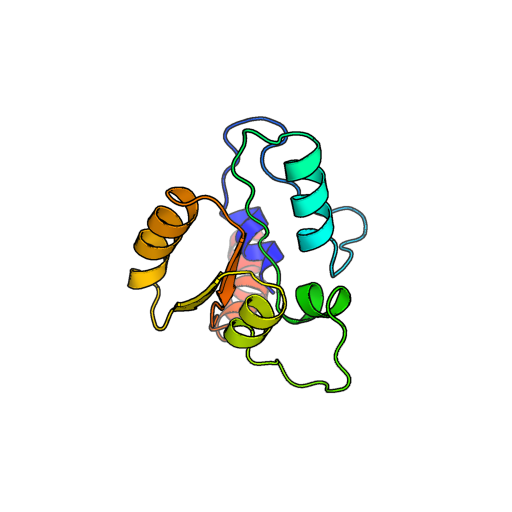-11.143 -7.662 1.00 92.56 83 VAL A O 1
ATOM 637 N N . ALA A 1 84 ? -6.655 -11.951 -8.455 1.00 87.50 84 ALA A N 1
ATOM 638 C CA . ALA A 1 84 ? -6.050 -12.665 -9.579 1.00 87.50 84 ALA A CA 1
ATOM 639 C C . ALA A 1 84 ? -6.061 -11.827 -10.864 1.00 87.50 84 ALA A C 1
ATOM 641 O O . ALA A 1 84 ? -5.323 -12.115 -11.807 1.00 87.50 84 ALA A O 1
ATOM 642 N N . SER A 1 85 ? -6.904 -10.791 -10.917 1.00 90.94 85 SER A N 1
ATOM 643 C CA . SER A 1 85 ? -7.078 -9.961 -12.101 1.00 90.94 85 SER A CA 1
ATOM 644 C C . SER A 1 85 ? -7.365 -8.497 -11.764 1.00 90.94 85 SER A C 1
ATOM 646 O O . SER A 1 85 ? -7.936 -8.162 -10.725 1.00 90.94 85 SER A O 1
ATOM 648 N N . ALA A 1 86 ? -7.025 -7.599 -12.692 1.00 90.50 86 ALA A N 1
ATOM 649 C CA . ALA A 1 86 ? -7.322 -6.172 -12.556 1.00 90.50 86 ALA A CA 1
ATOM 650 C C . ALA A 1 86 ? -8.834 -5.877 -12.463 1.00 90.50 86 ALA A C 1
ATOM 652 O O . ALA A 1 86 ? -9.229 -4.879 -11.862 1.00 90.50 86 ALA A O 1
ATOM 653 N N . ALA A 1 87 ? -9.683 -6.745 -13.028 1.00 94.25 87 ALA A N 1
ATOM 654 C CA . ALA A 1 87 ? -11.136 -6.585 -13.002 1.00 94.25 87 ALA A CA 1
ATOM 655 C C . ALA A 1 87 ? -11.728 -6.734 -11.589 1.00 94.25 87 ALA A C 1
ATOM 657 O O . ALA A 1 87 ? -12.763 -6.140 -11.290 1.00 94.25 87 ALA A O 1
ATOM 658 N N . GLU A 1 88 ? -11.064 -7.488 -10.713 1.00 95.06 88 GLU A N 1
ATOM 659 C CA . GLU A 1 88 ? -11.507 -7.738 -9.335 1.00 95.06 88 GLU A CA 1
ATOM 660 C C . GLU A 1 88 ? -11.142 -6.605 -8.374 1.00 95.06 88 GLU A C 1
ATOM 662 O O . GLU A 1 88 ? -11.779 -6.450 -7.332 1.00 95.06 88 GLU A O 1
ATOM 667 N N . LEU A 1 89 ? -10.153 -5.781 -8.729 1.00 94.62 89 LEU A N 1
ATOM 668 C CA . LEU A 1 89 ? -9.601 -4.784 -7.820 1.0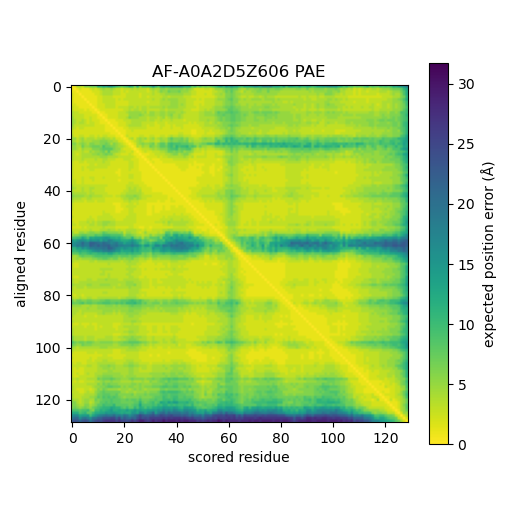0 94.62 89 LEU A CA 1
ATOM 669 C C . LEU A 1 89 ? -10.637 -3.734 -7.406 1.00 94.62 89 LEU A C 1
ATOM 671 O O . LEU A 1 89 ? -10.810 -3.464 -6.222 1.00 94.62 89 LEU A O 1
ATOM 675 N N . VAL A 1 90 ? -11.352 -3.143 -8.366 1.00 95.62 90 VAL A N 1
ATOM 676 C CA . VAL A 1 90 ? -12.327 -2.081 -8.065 1.00 95.62 90 VAL A CA 1
ATOM 677 C C . VAL A 1 90 ? -13.505 -2.597 -7.223 1.00 95.62 90 VAL A C 1
ATOM 679 O O . VAL A 1 90 ? -13.836 -1.944 -6.230 1.00 95.62 90 VAL A O 1
ATOM 682 N N . PRO A 1 91 ? -14.146 -3.737 -7.557 1.00 96.69 91 PRO A N 1
ATOM 683 C CA . PRO A 1 91 ? -15.148 -4.348 -6.686 1.00 96.69 91 PRO A CA 1
ATOM 684 C C . PRO A 1 91 ? -14.637 -4.612 -5.266 1.00 96.69 91 PRO A C 1
ATOM 686 O O . PRO A 1 91 ? -15.330 -4.272 -4.309 1.00 96.69 91 PRO A O 1
ATOM 689 N N . LEU A 1 92 ? -13.420 -5.146 -5.129 1.00 96.75 92 LEU A N 1
ATOM 690 C CA . LEU A 1 92 ? -12.828 -5.442 -3.828 1.00 96.75 92 LEU A CA 1
ATOM 691 C C . LEU A 1 92 ? -12.598 -4.174 -2.998 1.00 96.75 92 LEU A C 1
ATOM 693 O O . LEU A 1 92 ? -13.008 -4.119 -1.845 1.00 96.75 92 LEU A O 1
ATOM 697 N N . LEU A 1 93 ? -12.014 -3.124 -3.582 1.00 95.62 93 LEU A N 1
ATOM 698 C CA . LEU A 1 93 ? -11.778 -1.866 -2.864 1.00 95.62 93 LEU A CA 1
ATOM 699 C C . LEU A 1 93 ? -13.083 -1.236 -2.361 1.00 95.62 93 LEU A C 1
ATOM 701 O O . LEU A 1 93 ? -13.125 -0.716 -1.249 1.00 95.62 93 LEU A O 1
ATOM 705 N N . ARG A 1 94 ? -14.166 -1.324 -3.146 1.00 96.50 94 ARG A N 1
ATOM 706 C CA . ARG A 1 94 ? -15.500 -0.874 -2.712 1.00 96.50 94 ARG A CA 1
ATOM 707 C C . ARG A 1 94 ? -16.024 -1.685 -1.533 1.00 96.50 94 ARG A C 1
ATOM 709 O O . ARG A 1 94 ? -16.643 -1.109 -0.646 1.00 96.50 94 ARG A O 1
ATOM 716 N N . GLN A 1 95 ? -15.790 -2.997 -1.530 1.00 95.75 95 GLN A N 1
ATOM 717 C CA . GLN A 1 95 ? -16.157 -3.860 -0.412 1.00 95.75 95 GLN A CA 1
ATOM 718 C C . GLN A 1 95 ? -15.362 -3.498 0.846 1.00 95.75 95 GLN A C 1
ATOM 720 O O . GLN A 1 95 ? -15.980 -3.289 1.886 1.00 95.75 95 GLN A O 1
ATOM 725 N N . CYS A 1 96 ? -14.034 -3.367 0.751 1.00 96.31 96 CYS A N 1
ATOM 726 C CA . CYS A 1 96 ? -13.191 -2.990 1.888 1.00 96.31 96 CYS A CA 1
ATOM 727 C C . CYS A 1 96 ? -13.657 -1.659 2.497 1.00 96.31 96 CYS A C 1
ATOM 729 O O . CYS A 1 96 ? -13.898 -1.584 3.697 1.00 96.31 96 CYS A O 1
ATOM 731 N N . ASN A 1 97 ? -13.907 -0.646 1.659 1.00 94.44 97 ASN A N 1
ATOM 732 C CA . ASN A 1 97 ? -14.361 0.677 2.101 1.00 94.44 97 ASN A CA 1
ATOM 733 C C . ASN A 1 97 ? -15.787 0.692 2.686 1.00 94.44 97 ASN A C 1
ATOM 735 O O . ASN A 1 97 ? -16.183 1.662 3.323 1.00 94.44 97 ASN A O 1
ATOM 739 N N . ALA A 1 98 ? -16.594 -0.343 2.446 1.00 95.25 98 ALA A N 1
ATOM 740 C CA . ALA A 1 98 ? -17.938 -0.463 3.015 1.00 95.25 98 ALA A CA 1
ATOM 741 C C . ALA A 1 98 ? -17.945 -1.157 4.387 1.00 95.25 98 ALA A C 1
ATOM 743 O O . ALA A 1 98 ? -18.998 -1.259 5.019 1.00 95.25 98 ALA A O 1
ATOM 744 N N . THR A 1 99 ? -16.798 -1.669 4.839 1.00 93.50 99 THR A N 1
ATOM 745 C CA . THR A 1 99 ? -16.691 -2.477 6.054 1.00 93.50 99 THR A CA 1
ATOM 746 C C . THR A 1 99 ? -15.663 -1.901 7.008 1.00 93.50 99 THR A C 1
ATOM 748 O O . THR A 1 99 ? -14.516 -1.682 6.638 1.00 93.50 99 THR A O 1
ATOM 751 N N . GLU A 1 100 ? -16.034 -1.745 8.274 1.00 92.88 100 GLU A N 1
ATOM 752 C CA . GLU A 1 100 ? -15.082 -1.339 9.304 1.00 92.88 100 GLU A CA 1
ATOM 753 C C . GLU A 1 100 ? -14.006 -2.419 9.499 1.00 92.88 100 GLU A C 1
ATOM 755 O O . GLU A 1 100 ? -14.295 -3.621 9.448 1.00 92.88 100 GLU A O 1
ATOM 760 N N . GLY A 1 101 ? -12.756 -1.996 9.677 1.00 94.38 101 GLY A N 1
ATOM 761 C CA . GLY A 1 101 ? -11.618 -2.885 9.891 1.00 94.38 101 GLY A CA 1
ATOM 762 C C . GLY A 1 101 ? -10.382 -2.481 9.095 1.00 94.38 101 GLY A C 1
ATOM 763 O O . GLY A 1 101 ? -10.322 -1.410 8.497 1.00 94.38 101 GLY A O 1
ATOM 764 N N . VAL A 1 102 ? -9.380 -3.359 9.123 1.00 96.88 102 VAL A N 1
ATOM 765 C CA . VAL A 1 102 ? -8.134 -3.214 8.365 1.00 96.88 102 VAL A CA 1
ATOM 766 C C . VAL A 1 102 ? -8.097 -4.297 7.298 1.00 96.88 102 VAL A C 1
ATOM 768 O O . VAL A 1 102 ? -8.241 -5.479 7.611 1.00 96.88 102 VAL A O 1
ATOM 771 N N . ASP A 1 103 ? -7.877 -3.889 6.053 1.00 97.75 103 ASP A N 1
ATOM 772 C CA . ASP A 1 103 ? -7.717 -4.779 4.909 1.00 97.75 103 ASP A CA 1
ATOM 773 C C . ASP A 1 103 ? -6.302 -4.667 4.342 1.00 97.75 103 ASP A C 1
ATOM 775 O O . ASP A 1 103 ? -5.779 -3.568 4.149 1.00 97.75 103 ASP A O 1
ATOM 779 N N . LEU A 1 104 ? -5.701 -5.810 4.025 1.00 96.56 104 LEU A N 1
ATOM 780 C CA . LEU A 1 104 ? -4.485 -5.905 3.230 1.00 96.56 104 LEU A CA 1
ATOM 781 C C . LEU A 1 104 ? -4.841 -6.547 1.896 1.00 96.56 104 LEU A C 1
ATOM 783 O O . LEU A 1 104 ? -5.314 -7.680 1.858 1.00 96.56 104 LEU A O 1
ATOM 787 N N . VAL A 1 105 ? -4.582 -5.834 0.801 1.00 96.69 105 VAL A N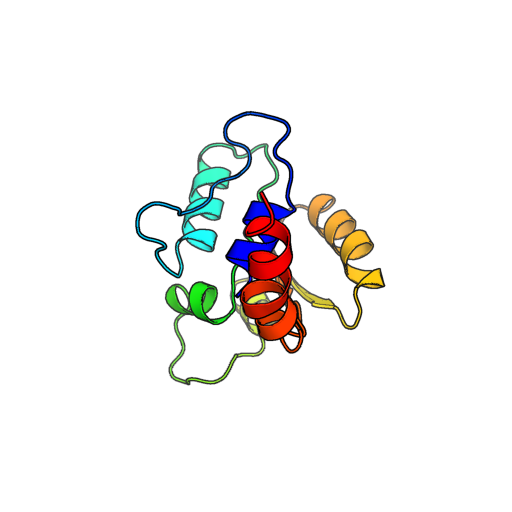 1
ATOM 788 C CA . VAL A 1 105 ? -4.788 -6.345 -0.558 1.00 96.69 105 VAL A CA 1
ATOM 789 C C . VAL A 1 105 ? -3.433 -6.621 -1.202 1.00 96.69 105 VAL A C 1
ATOM 791 O O . VAL A 1 105 ? -2.682 -5.698 -1.512 1.00 96.69 105 VAL A O 1
ATOM 794 N N . ASP A 1 106 ? -3.130 -7.899 -1.403 1.00 94.62 106 ASP A N 1
ATOM 795 C CA . ASP A 1 106 ? -1.957 -8.380 -2.125 1.00 94.62 106 ASP A CA 1
ATOM 796 C C . ASP A 1 106 ? -2.200 -8.295 -3.641 1.00 94.62 106 ASP A C 1
ATOM 798 O O . ASP A 1 106 ? -3.094 -8.953 -4.189 1.00 94.62 106 ASP A O 1
ATOM 802 N N . LEU A 1 107 ? -1.412 -7.447 -4.307 1.00 93.25 107 LEU A N 1
ATOM 803 C CA . LEU A 1 107 ? -1.514 -7.137 -5.730 1.00 93.25 107 LEU A CA 1
ATOM 804 C C . LEU A 1 107 ? -0.273 -7.628 -6.468 1.00 93.25 107 LEU A C 1
ATOM 806 O O . LEU A 1 107 ? 0.801 -7.031 -6.370 1.00 93.25 107 LEU A O 1
ATOM 810 N N . GLN A 1 108 ? -0.439 -8.668 -7.281 1.00 89.31 108 GLN A N 1
ATOM 811 C CA . GLN A 1 108 ? 0.614 -9.114 -8.186 1.00 89.31 108 GLN A CA 1
ATOM 812 C C . GLN A 1 108 ? 0.702 -8.157 -9.375 1.00 89.31 108 GLN A C 1
ATOM 814 O O . GLN A 1 108 ? -0.195 -8.096 -10.216 1.00 89.31 108 GLN A O 1
ATOM 819 N N . ILE A 1 109 ? 1.783 -7.381 -9.422 1.00 90.31 109 ILE A N 1
ATOM 820 C CA . ILE A 1 109 ? 2.034 -6.404 -10.481 1.00 90.31 109 ILE A CA 1
ATOM 821 C C . ILE A 1 109 ? 3.054 -6.970 -11.462 1.00 90.31 109 ILE A C 1
ATOM 823 O O . ILE A 1 109 ? 4.170 -7.317 -11.075 1.00 90.31 109 ILE A O 1
ATOM 827 N N . ASP A 1 110 ? 2.691 -6.994 -12.742 1.00 90.44 110 ASP A N 1
ATOM 828 C CA . ASP A 1 110 ? 3.651 -7.217 -13.816 1.00 90.44 110 ASP A CA 1
ATOM 829 C C . ASP A 1 110 ? 4.493 -5.952 -14.028 1.00 90.44 110 ASP A C 1
ATOM 831 O O . ASP A 1 110 ? 3.988 -4.876 -14.355 1.00 90.44 110 ASP A O 1
ATOM 835 N N . TYR A 1 111 ? 5.798 -6.081 -13.808 1.00 90.19 111 TYR A N 1
ATOM 836 C CA . TYR A 1 111 ? 6.758 -4.996 -13.956 1.00 90.19 111 TYR A CA 1
ATOM 837 C C . TYR A 1 111 ? 7.569 -5.075 -15.258 1.00 90.19 111 TYR A C 1
ATOM 839 O O . TYR A 1 111 ? 8.471 -4.249 -15.431 1.00 90.19 111 TYR A O 1
ATOM 847 N N . SER A 1 112 ? 7.275 -6.012 -16.172 1.00 92.44 112 SER A N 1
ATOM 848 C CA . SER A 1 112 ? 8.043 -6.218 -17.414 1.00 92.44 112 SER A CA 1
ATOM 849 C C . SER A 1 112 ? 8.149 -4.950 -18.265 1.00 92.44 112 SER A C 1
ATOM 851 O O . SER A 1 112 ? 9.202 -4.658 -18.834 1.00 92.44 112 SER A O 1
ATOM 853 N N . GLU A 1 113 ? 7.081 -4.151 -18.295 1.00 89.75 113 GLU A N 1
ATOM 854 C CA . GLU A 1 113 ? 7.002 -2.948 -19.122 1.00 89.75 113 GLU A CA 1
ATOM 855 C C . GLU A 1 113 ? 7.652 -1.717 -18.477 1.00 89.75 113 GLU A C 1
ATOM 857 O O . GLU A 1 113 ? 7.798 -0.686 -19.138 1.00 89.75 113 GLU A O 1
ATOM 862 N N . ASN A 1 114 ? 8.079 -1.792 -17.209 1.00 91.12 114 ASN A N 1
ATOM 863 C CA . ASN A 1 114 ? 8.630 -0.634 -16.502 1.00 91.12 114 ASN A CA 1
ATOM 864 C C . ASN A 1 114 ? 9.829 -0.030 -17.228 1.00 91.12 114 ASN A C 1
ATOM 866 O O . ASN A 1 114 ? 9.879 1.183 -17.392 1.00 91.12 114 ASN A O 1
ATOM 870 N N . ASP A 1 115 ? 10.795 -0.850 -17.645 1.00 88.94 115 ASP A N 1
ATOM 871 C CA . ASP A 1 115 ? 12.009 -0.329 -18.278 1.00 88.94 115 ASP A CA 1
ATOM 872 C C . ASP A 1 115 ? 11.698 0.311 -19.634 1.00 88.94 115 ASP A C 1
ATOM 874 O O . ASP A 1 115 ? 12.127 1.428 -19.925 1.00 88.94 115 ASP A O 1
ATOM 878 N N . ARG A 1 116 ? 10.881 -0.368 -20.445 1.00 89.38 116 ARG A N 1
ATOM 879 C CA . ARG A 1 116 ? 10.440 0.155 -21.735 1.00 89.38 116 ARG A CA 1
ATOM 880 C C . ARG A 1 116 ? 9.741 1.503 -21.564 1.00 89.38 116 ARG A C 1
ATOM 882 O O . ARG A 1 116 ? 10.140 2.472 -22.203 1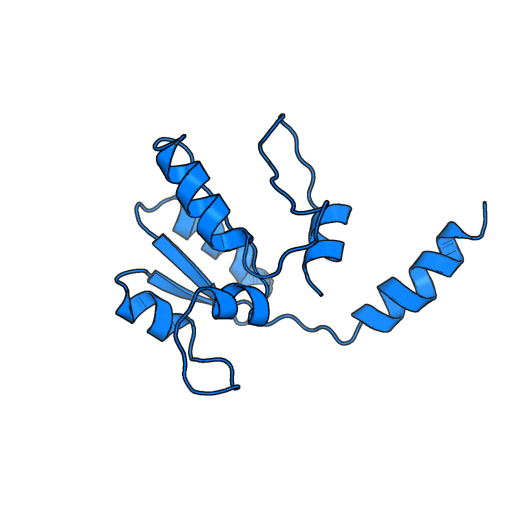.00 89.38 116 ARG A O 1
ATOM 889 N N . ILE A 1 117 ? 8.733 1.576 -20.698 1.00 87.44 117 ILE A N 1
ATOM 890 C CA . ILE A 1 117 ? 7.907 2.777 -20.578 1.00 87.44 117 ILE A CA 1
ATOM 891 C C . ILE A 1 117 ? 8.667 3.890 -19.852 1.00 87.44 117 ILE A C 1
ATOM 893 O O . ILE A 1 117 ? 8.735 5.012 -20.353 1.00 87.44 117 ILE A O 1
ATOM 897 N N . LEU A 1 118 ? 9.244 3.600 -18.684 1.00 86.75 118 LEU A N 1
ATOM 898 C CA . LEU A 1 118 ? 9.818 4.624 -17.812 1.00 86.75 118 LEU A CA 1
ATOM 899 C C . LEU A 1 118 ? 11.201 5.091 -18.267 1.00 86.75 118 LEU A C 1
ATOM 901 O O . LEU A 1 118 ? 11.483 6.286 -18.195 1.00 86.75 118 LEU A O 1
ATOM 905 N N . THR A 1 119 ? 12.049 4.176 -18.739 1.00 85.38 119 THR A N 1
ATOM 906 C CA . THR A 1 119 ? 13.448 4.481 -19.070 1.00 85.38 119 THR A CA 1
ATOM 907 C C . THR A 1 119 ? 13.639 4.823 -20.545 1.00 85.38 119 THR A C 1
ATOM 909 O O . THR A 1 119 ? 14.522 5.613 -20.874 1.00 85.38 119 THR A O 1
ATOM 912 N N . ARG A 1 120 ? 12.848 4.238 -21.456 1.00 86.19 120 ARG A N 1
ATOM 913 C CA . ARG A 1 120 ? 13.068 4.394 -22.906 1.00 86.19 120 ARG A CA 1
ATOM 914 C C . ARG A 1 120 ? 12.042 5.305 -23.565 1.00 86.19 120 ARG A C 1
ATOM 916 O O . ARG A 1 120 ? 12.430 6.269 -24.220 1.00 86.19 120 ARG A O 1
ATOM 923 N N . ASP A 1 121 ? 10.755 5.015 -23.406 1.00 89.94 121 ASP A N 1
ATOM 924 C CA . ASP A 1 121 ? 9.702 5.689 -24.168 1.00 89.94 121 ASP A CA 1
ATOM 925 C C . ASP A 1 121 ? 9.415 7.090 -23.612 1.00 89.94 121 ASP A C 1
ATOM 927 O O . ASP A 1 121 ? 9.394 8.055 -24.378 1.00 89.94 121 ASP A O 1
ATOM 931 N N . LEU A 1 122 ? 9.279 7.233 -22.284 1.00 85.75 122 LEU A N 1
ATOM 932 C CA . LEU A 1 122 ? 9.015 8.526 -21.644 1.00 85.75 122 LEU A CA 1
ATOM 933 C C . LEU A 1 122 ? 10.071 9.594 -21.968 1.00 85.75 122 LEU A C 1
ATOM 935 O O . LEU A 1 122 ? 9.668 10.661 -22.431 1.00 85.75 122 LEU A O 1
ATOM 939 N N . PRO A 1 123 ? 11.390 9.346 -21.818 1.00 84.00 123 PRO A N 1
ATOM 940 C CA . PRO A 1 123 ? 12.394 10.346 -22.171 1.00 84.00 123 PRO A CA 1
ATOM 941 C C . PRO A 1 123 ? 12.360 10.743 -23.646 1.00 84.00 123 PRO A C 1
ATOM 943 O O . PRO A 1 123 ? 12.628 11.893 -23.968 1.00 84.00 123 PRO A O 1
ATOM 946 N N . ARG A 1 124 ? 12.012 9.825 -24.558 1.00 82.50 124 ARG A N 1
ATOM 947 C CA . ARG A 1 124 ? 11.947 10.126 -25.998 1.00 82.50 124 ARG A CA 1
ATOM 948 C C . ARG A 1 124 ? 10.796 11.060 -26.345 1.00 82.50 124 ARG A C 1
ATOM 950 O O . ARG A 1 124 ? 10.961 11.897 -27.225 1.00 82.50 124 ARG A O 1
ATOM 957 N N . VAL A 1 125 ? 9.655 10.932 -25.669 1.00 81.38 125 VAL A N 1
ATOM 958 C CA . VAL A 1 125 ? 8.504 11.820 -25.896 1.00 81.38 125 VAL A CA 1
ATOM 959 C C . VAL A 1 125 ? 8.628 13.151 -25.152 1.00 81.38 125 VAL A C 1
ATOM 961 O O . VAL A 1 125 ? 8.044 14.134 -25.595 1.00 81.38 125 VAL A O 1
ATOM 964 N N . THR A 1 126 ? 9.402 13.220 -24.061 1.00 74.31 126 THR A N 1
ATOM 965 C CA . THR A 1 126 ? 9.645 14.472 -23.322 1.00 74.31 126 THR A CA 1
ATOM 966 C C . THR A 1 126 ? 10.883 15.243 -23.783 1.00 74.31 126 THR A C 1
ATOM 968 O O . THR A 1 126 ? 10.924 16.450 -23.590 1.00 74.31 126 THR A O 1
ATOM 971 N N . ALA A 1 127 ? 11.871 14.598 -24.411 1.00 63.44 127 ALA A N 1
ATOM 972 C CA . ALA A 1 127 ? 13.049 15.262 -24.991 1.00 63.44 127 ALA A CA 1
ATOM 973 C C . ALA A 1 127 ? 12.790 15.891 -26.378 1.00 63.44 127 ALA A C 1
ATOM 975 O O . ALA A 1 127 ? 13.716 16.398 -27.003 1.00 63.44 127 ALA A O 1
ATOM 976 N N . GLY A 1 128 ? 11.551 15.823 -26.878 1.00 52.56 128 GLY A N 1
ATOM 977 C CA . GLY A 1 128 ? 11.115 16.429 -28.140 1.00 52.56 128 GLY A CA 1
ATOM 978 C C . GLY A 1 128 ? 10.538 17.846 -28.014 1.00 52.56 128 GLY A C 1
ATOM 979 O O . GLY A 1 128 ? 9.858 18.278 -28.943 1.00 52.56 128 GLY A O 1
ATOM 980 N N . ILE A 1 129 ? 10.764 18.534 -26.887 1.00 48.50 129 ILE A N 1
ATOM 981 C CA . ILE A 1 129 ? 10.406 19.946 -26.658 1.00 48.50 129 ILE A CA 1
ATOM 982 C C . ILE A 1 129 ? 11.678 20.788 -26.594 1.00 48.50 129 ILE A C 1
ATOM 984 O O . ILE A 1 129 ? 12.625 20.339 -25.908 1.00 48.50 129 ILE A O 1
#

Secondary structure (DSSP, 8-state):
-HHHHHHHHPPP-STTS-----SS--TT-HHHHHHHHHHH-TTS-------HHHHHTTS--SSSSPP-HHHHHHHTTPEEEEESSHHHHHHHHHHHHTSSS-EEEEE----TTHIIIIIIIHHHHHTT-

Radius of gyration: 16.42 Å; Cα contacts (8 Å, |Δi|>4): 96; chains: 1; bounding box: 32×35×42 Å

Foldseek 3Di:
DCLVVCVVPPDDPDPPQDDDPPPPNDQQPQPVVQVVVCVVVVPDDGDGDHDQVSVCVVPDDPDPDRDPVQVVQVVVVAGEEEDPDPVVVVVVVVVVVVDDGHYDYDYDDDCVCVCVVPVPVVCVVVVPD

Mean predicted aligned error: 5.02 Å

Solvent-accessible surface area (backbone atoms only — not comparable to full-atom values): 8329 Å² total; per-residue (Å²): 131,60,66,67,57,46,74,75,69,61,82,72,91,55,87,90,74,70,91,73,75,77,84,80,57,62,75,36,50,40,61,62,51,34,54,50,48,34,69,78,37,69,92,50,91,72,83,62,80,68,52,69,74,24,50,46,71,76,45,94,72,95,65,94,67,86,72,63,57,36,61,52,27,43,76,74,75,28,46,42,38,74,56,94,48,80,82,50,46,64,63,48,54,54,52,53,76,74,45,93,81,54,76,41,76,46,74,86,74,88,62,83,59,48,57,54,47,65,68,50,48,46,53,59,70,61,67,74,113